Protein AF-A0A9D6THY0-F1 (afdb_monomer)

Structure (mmCIF, N/CA/C/O backbone):
data_AF-A0A9D6THY0-F1
#
_entry.id   AF-A0A9D6THY0-F1
#
loop_
_atom_site.group_PDB
_atom_site.id
_atom_site.type_symbol
_atom_site.label_atom_id
_atom_site.label_alt_id
_atom_site.label_comp_id
_atom_site.label_asym_id
_atom_site.label_entity_id
_atom_site.label_seq_id
_atom_site.pdbx_PDB_ins_code
_atom_site.Cartn_x
_atom_site.Cartn_y
_atom_site.Cartn_z
_atom_site.occupancy
_atom_site.B_iso_or_equiv
_atom_site.auth_seq_id
_atom_site.auth_comp_id
_atom_site.auth_asym_id
_atom_site.auth_atom_id
_atom_site.pdbx_PDB_model_num
ATOM 1 N N . MET A 1 1 ? -13.515 -33.692 26.602 1.00 43.69 1 MET A N 1
ATOM 2 C CA . MET A 1 1 ? -12.493 -33.088 25.721 1.00 43.69 1 MET A CA 1
ATOM 3 C C . MET A 1 1 ? -13.213 -32.201 24.715 1.00 43.69 1 MET A C 1
ATOM 5 O O . MET A 1 1 ? -13.707 -32.704 23.719 1.00 43.69 1 MET A O 1
ATOM 9 N N . MET A 1 2 ? -13.384 -30.919 25.042 1.00 37.12 2 MET A N 1
ATOM 10 C CA . MET A 1 2 ? -13.965 -29.912 24.147 1.00 37.12 2 MET A CA 1
ATOM 11 C C . MET A 1 2 ? -12.803 -29.242 23.420 1.00 37.12 2 MET A C 1
ATOM 13 O O . MET A 1 2 ? -11.941 -28.652 24.067 1.00 37.12 2 MET A O 1
ATOM 17 N N . SER A 1 3 ? -12.740 -29.409 22.102 1.00 44.22 3 SER A N 1
ATOM 18 C CA . SER A 1 3 ? -11.745 -28.763 21.252 1.00 44.22 3 SER A CA 1
ATOM 19 C C . SER A 1 3 ? -11.847 -27.250 21.417 1.00 44.22 3 SER A C 1
ATOM 21 O O . SER A 1 3 ? -12.905 -26.671 21.177 1.00 44.22 3 SER A O 1
ATOM 23 N N . ALA A 1 4 ? -10.754 -26.623 21.849 1.00 49.38 4 ALA A N 1
ATOM 24 C CA . ALA A 1 4 ? -10.604 -25.180 21.829 1.00 49.38 4 ALA A CA 1
ATOM 25 C C . ALA A 1 4 ? -10.670 -24.727 20.368 1.00 49.38 4 ALA A C 1
ATOM 27 O O . ALA A 1 4 ? -9.736 -24.927 19.595 1.00 49.38 4 ALA A O 1
ATOM 28 N N . GLU A 1 5 ? -11.813 -24.176 19.978 1.00 40.94 5 GLU A N 1
ATOM 29 C CA . GLU A 1 5 ? -11.967 -23.469 18.720 1.00 40.94 5 GLU A CA 1
ATOM 30 C C . GLU A 1 5 ? 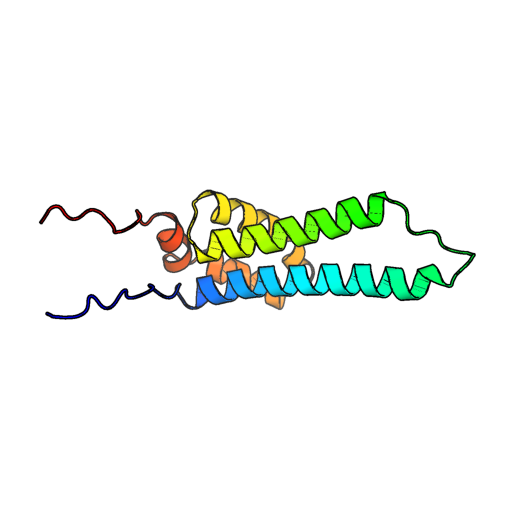-11.092 -22.218 18.814 1.00 40.94 5 GLU A C 1
ATOM 32 O O . GLU A 1 5 ? -11.470 -21.213 19.419 1.00 40.94 5 GLU A O 1
ATOM 37 N N . THR A 1 6 ? -9.874 -22.300 18.277 1.00 48.56 6 THR A N 1
ATOM 38 C CA . THR A 1 6 ? -9.000 -21.153 18.045 1.00 48.56 6 THR A CA 1
ATOM 39 C C . THR A 1 6 ? -9.726 -20.249 17.058 1.00 48.56 6 THR A C 1
ATOM 41 O O . THR A 1 6 ? -9.563 -20.352 15.841 1.00 48.56 6 THR A O 1
ATOM 44 N N . THR A 1 7 ? -10.594 -19.384 17.580 1.00 49.50 7 THR A N 1
ATOM 45 C CA . THR A 1 7 ? -11.281 -18.361 16.804 1.00 49.50 7 THR A CA 1
ATOM 46 C C . THR A 1 7 ? -10.194 -17.402 16.354 1.00 49.50 7 THR A C 1
ATOM 48 O O . THR A 1 7 ? -9.817 -16.466 17.058 1.00 49.50 7 THR A O 1
ATOM 51 N N . THR A 1 8 ? -9.617 -17.670 15.184 1.00 54.22 8 THR A N 1
ATOM 52 C CA . THR A 1 8 ? -8.752 -16.732 14.481 1.00 54.22 8 THR A CA 1
ATOM 53 C C . THR A 1 8 ? -9.619 -15.512 14.225 1.00 54.22 8 THR A C 1
ATOM 55 O O . THR A 1 8 ? -10.454 -15.499 13.321 1.00 54.22 8 THR A O 1
ATOM 58 N N . ARG A 1 9 ? -9.516 -14.522 15.117 1.00 66.25 9 ARG A N 1
ATOM 59 C CA . ARG A 1 9 ? -10.378 -13.346 15.121 1.00 66.25 9 ARG A CA 1
ATOM 60 C C . ARG A 1 9 ? -10.139 -12.602 13.818 1.00 66.25 9 ARG A C 1
ATOM 62 O O . ARG A 1 9 ? -9.148 -11.892 13.667 1.00 66.25 9 ARG A O 1
ATOM 69 N N . ARG A 1 10 ? -11.029 -12.823 12.854 1.00 71.00 10 ARG A N 1
ATOM 70 C CA . ARG A 1 10 ? -10.982 -12.180 11.547 1.00 71.00 10 ARG A CA 1
ATOM 71 C C . ARG A 1 10 ? -10.929 -10.662 11.763 1.00 71.00 10 ARG A C 1
ATOM 73 O O . ARG A 1 10 ? -11.704 -10.159 12.583 1.00 71.00 10 ARG A O 1
ATOM 80 N N . PRO A 1 11 ? -10.026 -9.932 11.084 1.00 81.75 11 PRO A N 1
ATOM 81 C CA . PRO A 1 11 ? -9.974 -8.488 11.230 1.00 81.75 11 PRO A CA 1
ATOM 82 C C . PRO A 1 11 ? -11.305 -7.866 10.782 1.00 81.75 11 PRO A C 1
ATOM 84 O O . PRO A 1 11 ? -11.962 -8.422 9.892 1.00 81.75 11 PRO A O 1
ATOM 87 N N . PRO A 1 12 ? -11.688 -6.714 11.362 1.00 87.81 12 PRO A N 1
ATOM 88 C CA . PRO A 1 12 ? -12.827 -5.932 10.898 1.00 87.81 12 PRO A CA 1
ATOM 89 C C . PRO A 1 12 ? -12.823 -5.729 9.384 1.00 87.81 12 PRO A C 1
ATOM 91 O O . PRO A 1 12 ? -11.755 -5.600 8.784 1.00 87.81 12 PRO A O 1
ATOM 94 N N . GLU A 1 13 ? -13.994 -5.637 8.755 1.00 89.62 13 GLU A N 1
ATOM 95 C CA . GLU A 1 13 ? -14.090 -5.555 7.289 1.00 89.62 13 GLU A CA 1
ATOM 96 C C . GLU A 1 13 ? -13.292 -4.379 6.708 1.00 89.62 13 GLU A C 1
ATOM 98 O O . GLU A 1 13 ? -12.578 -4.543 5.717 1.00 89.62 13 GLU A O 1
ATOM 103 N N . GLY A 1 14 ? -13.327 -3.218 7.371 1.00 89.25 14 GLY A N 1
ATOM 104 C CA . GLY A 1 14 ? -12.536 -2.050 6.977 1.00 89.25 14 GLY A CA 1
ATOM 105 C C . GLY A 1 14 ? -11.022 -2.278 7.079 1.00 89.25 14 GLY A C 1
ATOM 106 O O . GLY A 1 14 ? -10.271 -1.874 6.191 1.00 89.25 14 GLY A O 1
ATOM 107 N N . VAL A 1 15 ? -10.566 -2.976 8.123 1.00 91.06 15 VAL A N 1
ATOM 108 C CA . VAL A 1 15 ? -9.152 -3.348 8.306 1.00 91.06 15 VAL A CA 1
ATOM 109 C C . VAL A 1 15 ? -8.728 -4.352 7.235 1.00 91.06 15 VAL A C 1
ATOM 111 O O . VAL A 1 15 ? -7.688 -4.176 6.599 1.00 91.06 15 VAL A O 1
ATOM 114 N N . ALA A 1 16 ? -9.553 -5.372 6.988 1.00 92.94 16 ALA A N 1
ATOM 115 C CA . ALA A 1 16 ? -9.308 -6.376 5.961 1.00 92.94 16 ALA A CA 1
ATOM 116 C C . ALA A 1 16 ? -9.222 -5.742 4.564 1.00 92.94 16 ALA A C 1
ATOM 118 O O . ALA A 1 16 ? -8.352 -6.110 3.775 1.00 92.94 16 ALA A O 1
ATOM 119 N N . LEU A 1 17 ? -10.088 -4.770 4.261 1.00 93.12 17 LEU A N 1
ATOM 120 C CA . LEU A 1 17 ? -10.056 -4.032 3.000 1.00 93.12 17 LEU A CA 1
ATOM 121 C C . LEU A 1 17 ? -8.755 -3.235 2.838 1.00 93.12 17 LEU A C 1
ATOM 123 O O . LEU A 1 17 ? -8.135 -3.301 1.776 1.00 93.12 17 LEU A O 1
ATOM 127 N N . ILE A 1 18 ? -8.308 -2.524 3.877 1.00 93.19 18 ILE A N 1
ATOM 128 C CA . ILE A 1 18 ? -7.044 -1.771 3.837 1.00 93.19 18 ILE A CA 1
ATOM 129 C C . ILE A 1 18 ? -5.854 -2.720 3.649 1.00 93.19 18 ILE A C 1
ATOM 131 O O . ILE A 1 18 ? -5.032 -2.489 2.762 1.00 93.19 18 ILE 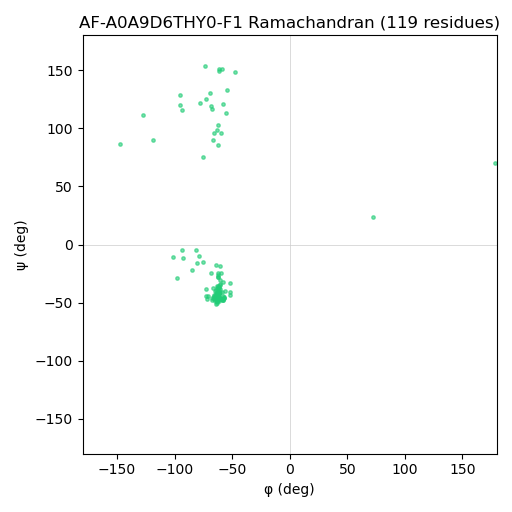A O 1
ATOM 135 N N . ALA A 1 19 ? -5.788 -3.813 4.414 1.00 94.38 19 ALA A N 1
ATOM 136 C CA . ALA A 1 19 ? -4.724 -4.811 4.289 1.00 94.38 19 ALA A CA 1
ATOM 137 C C . ALA A 1 19 ? -4.657 -5.405 2.871 1.00 94.38 19 ALA A C 1
ATOM 139 O O . ALA A 1 19 ? -3.595 -5.422 2.248 1.00 94.38 19 ALA A O 1
ATOM 140 N N . ARG A 1 20 ? -5.811 -5.806 2.319 1.00 94.50 20 ARG A N 1
ATOM 141 C CA . ARG A 1 20 ? -5.922 -6.308 0.940 1.00 94.50 20 ARG A CA 1
ATOM 142 C C . ARG A 1 20 ? -5.502 -5.274 -0.092 1.00 94.50 20 ARG A C 1
ATOM 144 O O . ARG A 1 20 ? -4.867 -5.639 -1.074 1.00 94.50 20 ARG A O 1
ATOM 151 N N . THR A 1 21 ? -5.840 -4.005 0.125 1.00 93.94 21 THR A N 1
ATOM 152 C CA . THR A 1 21 ? -5.455 -2.925 -0.790 1.00 93.94 21 THR A CA 1
ATOM 153 C C . THR A 1 21 ? -3.937 -2.781 -0.834 1.00 93.94 21 THR A C 1
ATOM 155 O O . THR A 1 21 ? -3.370 -2.748 -1.920 1.00 93.94 21 THR A O 1
ATOM 158 N N . HIS A 1 22 ? -3.264 -2.811 0.321 1.00 94.12 22 HIS A N 1
ATOM 159 C CA . HIS A 1 22 ? -1.799 -2.778 0.374 1.00 94.12 22 HIS A CA 1
ATOM 160 C C . HIS A 1 22 ? -1.150 -3.989 -0.305 1.00 94.12 22 HIS A C 1
ATOM 162 O O . HIS A 1 22 ? -0.196 -3.823 -1.064 1.00 94.12 22 HIS A O 1
ATOM 168 N N . TRP A 1 23 ? -1.680 -5.199 -0.104 1.00 96.12 23 TRP A N 1
ATOM 169 C CA . TRP A 1 23 ? -1.188 -6.392 -0.806 1.00 96.12 23 TRP A CA 1
ATOM 170 C C . TRP A 1 23 ? -1.409 -6.324 -2.315 1.00 96.12 23 TRP A C 1
ATOM 172 O O . TRP A 1 23 ? -0.510 -6.665 -3.081 1.00 96.12 23 TRP A O 1
ATOM 182 N N . LEU A 1 24 ? -2.571 -5.838 -2.754 1.00 95.50 24 LEU A N 1
ATOM 183 C CA . LEU A 1 24 ? -2.863 -5.655 -4.172 1.00 95.50 24 LEU A CA 1
ATOM 184 C C . LEU A 1 24 ? -1.906 -4.635 -4.791 1.00 95.50 24 LEU A C 1
ATOM 186 O O . LEU A 1 24 ? -1.341 -4.898 -5.848 1.00 95.50 24 LEU A O 1
ATOM 190 N N . THR A 1 25 ? -1.657 -3.510 -4.120 1.00 94.19 25 THR A N 1
ATOM 191 C CA . THR A 1 25 ? -0.673 -2.521 -4.571 1.00 94.19 25 THR A CA 1
ATOM 192 C C . THR A 1 25 ? 0.735 -3.108 -4.631 1.00 94.19 25 THR A C 1
ATOM 194 O O . THR A 1 25 ? 1.420 -2.905 -5.630 1.00 94.19 25 THR A O 1
ATOM 197 N N . SER A 1 26 ? 1.148 -3.897 -3.634 1.00 95.00 26 SER A N 1
ATOM 198 C CA . SER A 1 26 ? 2.424 -4.622 -3.669 1.00 95.00 26 SER A CA 1
ATOM 199 C C . SER A 1 26 ? 2.529 -5.540 -4.894 1.00 95.00 26 SER A C 1
ATOM 201 O O . SER A 1 26 ? 3.531 -5.497 -5.612 1.00 95.00 26 SER A O 1
ATOM 203 N N . GLY A 1 27 ? 1.471 -6.305 -5.185 1.00 95.88 27 GLY A N 1
ATOM 204 C CA . GLY A 1 27 ? 1.395 -7.178 -6.356 1.00 95.88 27 GLY A CA 1
ATOM 205 C C . GLY A 1 27 ? 1.453 -6.409 -7.677 1.00 95.88 27 GLY A C 1
ATOM 206 O O . GLY A 1 27 ? 2.189 -6.801 -8.578 1.00 95.88 27 GLY A O 1
ATOM 207 N N . VAL A 1 28 ? 0.750 -5.277 -7.777 1.00 95.50 28 VAL A N 1
ATOM 208 C CA . VAL A 1 28 ? 0.797 -4.398 -8.957 1.00 95.50 28 VAL A CA 1
ATOM 209 C C . VAL A 1 28 ? 2.201 -3.833 -9.166 1.00 95.50 28 VAL A C 1
ATOM 211 O O . VAL A 1 28 ? 2.678 -3.820 -10.297 1.00 95.50 28 VAL A O 1
ATOM 214 N N . ILE A 1 29 ? 2.895 -3.414 -8.102 1.00 93.69 29 ILE A N 1
ATOM 215 C CA . ILE A 1 29 ? 4.275 -2.920 -8.205 1.00 93.69 29 ILE A CA 1
ATOM 216 C C . ILE A 1 29 ? 5.197 -4.021 -8.749 1.00 93.69 29 ILE A C 1
ATOM 218 O O . ILE A 1 29 ? 5.925 -3.773 -9.710 1.00 93.69 29 ILE A O 1
ATOM 222 N N . LEU A 1 30 ? 5.139 -5.237 -8.192 1.00 96.19 30 LEU A N 1
ATOM 223 C CA . LEU A 1 30 ? 5.951 -6.365 -8.674 1.00 96.19 30 LEU A CA 1
ATOM 224 C C . LEU A 1 30 ? 5.624 -6.731 -10.115 1.00 96.19 30 LEU A C 1
ATOM 226 O O . LEU A 1 30 ? 6.535 -6.961 -10.906 1.00 96.19 30 LEU A O 1
ATOM 230 N N . PHE A 1 31 ? 4.339 -6.753 -10.464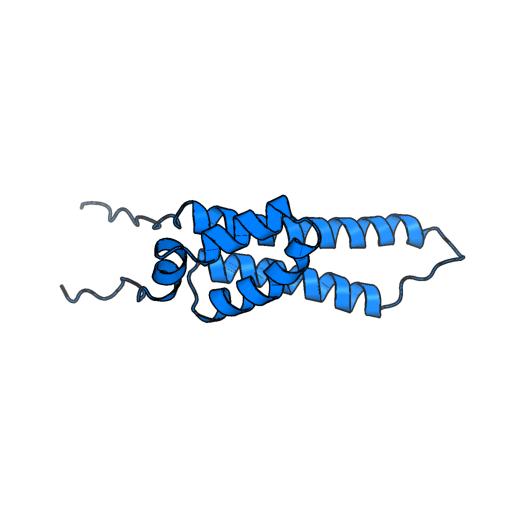 1.00 96.25 31 PHE A N 1
ATOM 231 C CA . PHE A 1 31 ? 3.901 -7.027 -11.823 1.00 96.25 31 PHE A CA 1
ATOM 232 C C . PHE A 1 31 ? 4.446 -5.982 -12.799 1.00 96.25 31 PHE A C 1
ATOM 234 O O . PHE A 1 31 ? 5.012 -6.352 -13.822 1.00 96.25 31 PHE A O 1
ATOM 241 N N . CYS A 1 32 ? 4.358 -4.692 -12.469 1.00 94.38 32 CYS A N 1
ATOM 242 C CA . CYS A 1 32 ? 4.904 -3.619 -13.299 1.00 94.38 32 CYS A CA 1
ATOM 243 C C . CYS A 1 32 ? 6.428 -3.723 -13.451 1.00 94.38 32 CYS A C 1
ATOM 245 O O . CYS A 1 32 ? 6.929 -3.612 -14.567 1.00 94.38 32 CYS A O 1
ATOM 247 N N . VAL A 1 33 ? 7.168 -3.967 -12.362 1.00 93.19 33 VAL A N 1
ATOM 248 C CA . VAL A 1 33 ? 8.632 -4.142 -12.409 1.00 93.19 33 VAL A CA 1
ATOM 249 C C . VAL A 1 33 ? 9.009 -5.377 -13.232 1.00 93.19 33 VAL A C 1
ATOM 251 O O . VAL A 1 33 ? 9.904 -5.301 -14.072 1.00 93.19 33 VAL A O 1
ATOM 254 N N . GLY A 1 34 ? 8.312 -6.498 -13.038 1.00 92.44 34 GLY A N 1
ATOM 255 C CA . GLY A 1 34 ? 8.536 -7.737 -13.781 1.00 92.44 34 GLY A CA 1
ATOM 256 C C . GLY A 1 34 ? 8.203 -7.596 -15.265 1.00 92.44 34 GLY A C 1
ATOM 257 O O . GLY A 1 34 ? 8.985 -8.015 -16.116 1.00 92.44 34 GLY A O 1
ATOM 258 N N . LEU A 1 35 ? 7.089 -6.943 -15.594 1.00 93.19 35 LEU A N 1
ATOM 259 C CA . LEU A 1 35 ? 6.705 -6.660 -16.974 1.00 93.19 35 LEU A CA 1
ATOM 260 C C . LEU A 1 35 ? 7.730 -5.745 -17.649 1.00 93.19 35 LEU A C 1
ATOM 262 O O . LEU A 1 35 ? 8.167 -6.030 -18.762 1.00 93.19 35 LEU A O 1
ATOM 266 N N . LEU A 1 36 ? 8.170 -4.691 -16.958 1.00 90.75 36 LEU A N 1
ATOM 267 C CA . LEU A 1 36 ? 9.203 -3.789 -17.457 1.00 90.75 36 LEU A CA 1
ATOM 268 C C . LEU A 1 36 ? 10.527 -4.532 -17.681 1.00 90.75 36 LEU A C 1
ATOM 270 O O . LEU A 1 36 ? 11.158 -4.341 -18.717 1.00 90.75 36 LEU A O 1
ATOM 274 N N . HIS A 1 37 ? 10.911 -5.428 -16.767 1.00 90.56 37 HIS A N 1
ATOM 275 C CA . HIS A 1 37 ? 12.064 -6.310 -16.945 1.00 90.56 37 HIS A CA 1
ATOM 276 C C . HIS A 1 37 ? 11.931 -7.173 -18.203 1.00 90.56 37 HIS A C 1
ATOM 278 O O . HIS A 1 37 ? 12.858 -7.230 -19.006 1.00 90.56 37 HIS A O 1
ATOM 284 N N . VAL A 1 38 ? 10.778 -7.808 -18.422 1.00 91.06 38 VAL A N 1
ATOM 285 C CA . VAL A 1 38 ? 10.548 -8.677 -19.588 1.00 91.06 38 VAL A CA 1
ATOM 286 C C . VAL A 1 38 ? 10.539 -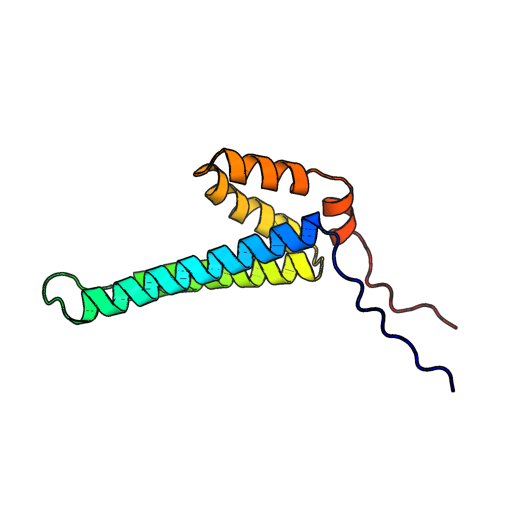7.902 -20.909 1.00 91.06 38 VAL A C 1
ATOM 288 O O . VAL A 1 38 ? 11.048 -8.421 -21.900 1.00 91.06 38 VAL A O 1
ATOM 291 N N . ILE A 1 39 ? 9.993 -6.684 -20.933 1.00 89.44 39 ILE A N 1
ATOM 292 C CA . ILE A 1 39 ? 9.959 -5.837 -22.135 1.00 89.44 39 ILE A CA 1
ATOM 293 C C . ILE A 1 39 ? 11.354 -5.279 -22.443 1.00 89.44 39 ILE A C 1
ATOM 295 O O . ILE A 1 39 ? 11.791 -5.286 -23.593 1.00 89.44 39 ILE A O 1
ATOM 299 N N . LEU A 1 40 ? 12.064 -4.791 -21.423 1.00 89.06 40 LEU A N 1
ATOM 300 C CA . LEU A 1 40 ? 13.339 -4.103 -21.618 1.00 89.06 40 LEU A CA 1
ATOM 301 C C . LEU A 1 40 ? 14.535 -5.050 -21.709 1.00 89.06 40 LEU A C 1
ATOM 303 O O . LEU A 1 40 ? 15.524 -4.677 -22.329 1.00 89.06 40 LEU A O 1
ATOM 307 N N . ARG A 1 41 ? 14.458 -6.289 -21.199 1.00 84.81 41 ARG A N 1
ATOM 308 C CA . ARG A 1 41 ? 15.567 -7.259 -21.324 1.00 84.81 41 ARG A CA 1
ATOM 309 C C . ARG A 1 41 ? 15.933 -7.587 -22.776 1.00 84.81 41 ARG A C 1
ATOM 311 O O . ARG A 1 41 ? 17.050 -8.020 -23.022 1.00 84.81 41 ARG A O 1
ATOM 318 N N . SER A 1 42 ? 15.000 -7.426 -23.720 1.00 78.94 42 SER A N 1
ATOM 319 C CA . SER A 1 42 ? 15.239 -7.631 -25.157 1.00 78.94 42 SER A CA 1
ATOM 320 C C . SER A 1 42 ? 15.618 -6.350 -25.903 1.00 78.94 42 SER A C 1
ATOM 322 O O . SER A 1 42 ? 15.901 -6.407 -27.096 1.00 78.94 42 SER A O 1
ATOM 324 N N . SER A 1 43 ? 15.602 -5.194 -25.235 1.00 76.31 43 SER A N 1
ATOM 325 C CA . SER A 1 43 ? 15.937 -3.902 -25.831 1.00 76.31 43 SER A CA 1
ATOM 326 C C . SER A 1 43 ? 17.401 -3.556 -25.567 1.00 76.31 43 SER A C 1
ATOM 328 O O . SER A 1 43 ? 17.847 -3.557 -24.425 1.00 76.31 43 SER A O 1
ATOM 330 N N . SER A 1 44 ? 18.147 -3.203 -26.614 1.00 74.06 44 SER A N 1
ATOM 331 C CA . SER A 1 44 ? 19.516 -2.676 -26.502 1.00 74.06 44 SER A CA 1
ATOM 332 C C . SER A 1 44 ? 19.568 -1.177 -26.177 1.00 74.06 44 SER A C 1
ATOM 334 O O . SER A 1 44 ? 20.650 -0.632 -25.979 1.00 74.06 44 SER A O 1
ATOM 336 N N . VAL A 1 45 ? 18.411 -0.503 -26.132 1.00 75.44 45 VAL A N 1
ATOM 337 C CA . VAL A 1 45 ? 18.312 0.962 -26.008 1.00 75.44 45 VAL A CA 1
ATOM 338 C C . VAL A 1 45 ? 18.071 1.408 -24.562 1.00 75.44 45 VAL A C 1
ATOM 340 O O . VAL A 1 45 ? 18.490 2.494 -24.175 1.00 75.44 45 VAL A O 1
ATOM 343 N N . PHE A 1 46 ? 17.413 0.580 -23.746 1.00 76.00 46 PHE A N 1
ATOM 344 C CA . PHE A 1 46 ? 17.009 0.945 -22.387 1.00 76.00 46 PHE A CA 1
ATOM 345 C C . PHE A 1 46 ? 17.480 -0.088 -21.368 1.00 76.00 46 PHE A C 1
ATOM 347 O O . PHE A 1 46 ? 16.950 -1.194 -21.293 1.00 76.00 46 PHE A O 1
ATOM 354 N N . THR A 1 47 ? 18.432 0.311 -20.527 1.00 77.19 47 THR A N 1
ATOM 355 C CA . THR A 1 47 ? 18.954 -0.533 -19.450 1.00 77.19 47 THR A CA 1
ATOM 356 C C . THR A 1 47 ? 18.232 -0.225 -18.144 1.00 77.19 47 THR A C 1
ATOM 358 O O . THR A 1 47 ? 18.299 0.891 -17.627 1.00 77.19 47 THR A O 1
ATOM 361 N N . LEU A 1 48 ? 17.566 -1.229 -17.571 1.00 79.56 48 LEU A N 1
ATOM 362 C CA . LEU A 1 48 ? 17.068 -1.138 -16.201 1.00 79.56 48 LEU A CA 1
ATOM 363 C C . LEU A 1 48 ? 18.249 -1.105 -15.238 1.00 79.56 48 LEU A C 1
ATOM 365 O O . LEU A 1 48 ? 19.012 -2.065 -15.140 1.00 79.56 48 LEU A O 1
ATOM 369 N N . THR A 1 49 ? 18.391 0.004 -14.522 1.00 85.69 49 THR A N 1
ATOM 370 C CA . THR A 1 49 ? 19.437 0.144 -13.508 1.00 85.69 49 THR A CA 1
ATOM 371 C C . THR A 1 49 ? 19.103 -0.689 -12.272 1.00 85.69 49 THR A C 1
ATOM 373 O O . THR A 1 49 ? 17.932 -0.912 -11.954 1.00 85.69 49 THR A O 1
ATOM 376 N N . SER A 1 50 ? 20.129 -1.106 -11.522 1.00 88.25 50 SER A N 1
ATOM 377 C CA . SER A 1 50 ? 19.958 -1.804 -10.235 1.00 88.25 50 SER A CA 1
ATOM 378 C C . SER A 1 50 ? 19.025 -1.046 -9.282 1.00 88.25 50 SER A C 1
ATOM 380 O O . SER A 1 50 ? 18.237 -1.652 -8.558 1.00 88.25 50 SER A O 1
ATOM 382 N N . ASN A 1 51 ? 19.040 0.286 -9.356 1.00 89.31 51 ASN A N 1
ATOM 383 C CA . ASN A 1 51 ? 18.189 1.163 -8.560 1.00 89.31 51 ASN A CA 1
ATOM 384 C C . ASN A 1 51 ? 16.692 0.931 -8.808 1.00 89.31 51 ASN A C 1
ATOM 386 O O . ASN A 1 51 ? 15.909 1.010 -7.865 1.00 89.31 51 ASN A O 1
ATOM 390 N N . THR A 1 52 ? 16.272 0.594 -10.032 1.00 88.44 52 THR A N 1
ATOM 391 C CA . THR A 1 52 ? 14.856 0.320 -10.327 1.00 88.44 52 THR A CA 1
ATOM 392 C C . THR A 1 52 ? 14.343 -0.887 -9.542 1.00 88.44 52 THR A C 1
ATOM 394 O O . THR A 1 52 ? 13.236 -0.842 -9.005 1.00 88.44 52 THR A O 1
ATOM 397 N N . TYR A 1 53 ? 15.155 -1.937 -9.410 1.00 90.69 53 TYR A N 1
ATOM 398 C CA . TYR A 1 53 ? 14.792 -3.118 -8.624 1.00 90.69 53 TYR A CA 1
ATOM 399 C C . TYR A 1 53 ? 14.832 -2.838 -7.124 1.00 90.69 53 TYR A C 1
ATOM 401 O O . TYR A 1 53 ? 13.953 -3.302 -6.404 1.00 90.69 53 TYR A O 1
ATOM 409 N N . ILE A 1 54 ? 15.802 -2.046 -6.658 1.00 94.00 54 ILE A N 1
ATOM 410 C CA . ILE A 1 54 ? 15.907 -1.666 -5.243 1.00 94.00 54 ILE A CA 1
ATOM 411 C C . ILE A 1 54 ? 14.693 -0.832 -4.825 1.00 94.00 54 ILE A C 1
ATOM 413 O O . ILE A 1 54 ? 14.026 -1.171 -3.850 1.00 94.00 54 ILE A O 1
ATOM 417 N N . TYR A 1 55 ? 14.361 0.224 -5.571 1.00 92.62 55 TYR A N 1
ATOM 418 C CA . TYR A 1 55 ? 13.225 1.082 -5.233 1.00 92.62 55 TYR A CA 1
ATOM 419 C C . TYR A 1 55 ? 11.885 0.386 -5.475 1.00 92.62 55 TYR A C 1
ATOM 421 O O . TYR A 1 55 ? 11.011 0.444 -4.615 1.00 92.62 55 TYR A O 1
ATOM 429 N N . GLY A 1 56 ? 11.719 -0.310 -6.604 1.00 92.62 56 GLY A N 1
ATOM 430 C CA . GLY A 1 56 ? 10.484 -1.032 -6.914 1.00 92.62 56 GLY A CA 1
ATOM 431 C C . GLY A 1 56 ? 10.235 -2.200 -5.959 1.00 92.62 56 GLY A C 1
ATOM 432 O O . GLY A 1 56 ? 9.146 -2.328 -5.400 1.00 92.62 56 GLY A O 1
ATOM 433 N N . GLY A 1 57 ? 11.259 -3.018 -5.715 1.00 92.88 57 GLY A N 1
ATOM 434 C CA . GLY A 1 57 ? 11.207 -4.130 -4.769 1.00 92.88 57 GLY A CA 1
ATOM 435 C C . GLY A 1 57 ? 11.038 -3.655 -3.327 1.00 92.88 57 GLY A C 1
ATOM 436 O O . GLY A 1 57 ? 10.172 -4.162 -2.620 1.00 92.88 57 GLY A O 1
ATOM 437 N N . GLY A 1 58 ? 11.789 -2.633 -2.908 1.00 95.19 58 GLY A N 1
ATOM 438 C CA . GLY A 1 58 ? 11.665 -2.036 -1.577 1.00 95.19 58 GLY A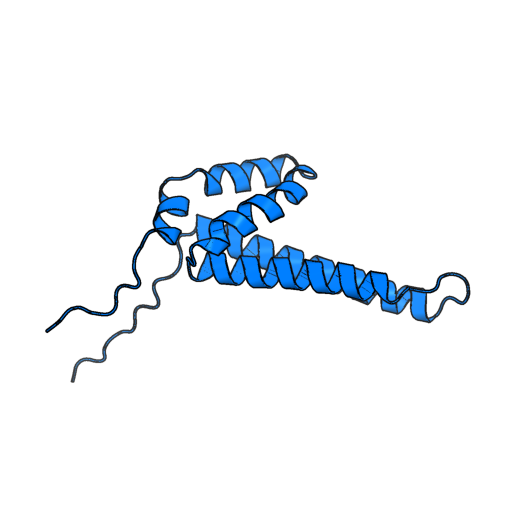 CA 1
ATOM 439 C C . GLY A 1 58 ? 10.280 -1.439 -1.327 1.00 95.19 58 GLY A C 1
ATOM 440 O O . GLY A 1 58 ? 9.692 -1.671 -0.271 1.00 95.19 58 GLY A O 1
ATOM 441 N N . LEU A 1 59 ? 9.711 -0.741 -2.313 1.00 94.38 59 LEU A N 1
ATOM 442 C CA . LEU A 1 59 ? 8.354 -0.207 -2.216 1.00 94.38 59 LEU A CA 1
ATOM 443 C C . LEU A 1 59 ? 7.318 -1.336 -2.150 1.00 94.38 59 LEU A C 1
ATOM 445 O O . LEU A 1 59 ? 6.448 -1.313 -1.283 1.00 94.38 59 LEU A O 1
ATOM 449 N N . SER A 1 60 ? 7.427 -2.353 -3.008 1.00 95.06 60 SER A N 1
ATOM 450 C CA . SER A 1 60 ? 6.554 -3.531 -2.949 1.00 95.06 60 SER A CA 1
ATOM 451 C C . SER A 1 60 ? 6.613 -4.219 -1.579 1.00 95.06 60 SER A C 1
ATOM 453 O O . SER A 1 60 ? 5.562 -4.512 -0.997 1.00 95.06 60 SER A O 1
ATOM 455 N N . PHE A 1 61 ? 7.817 -4.429 -1.041 1.00 96.06 61 PHE A N 1
ATOM 456 C CA . PHE A 1 61 ? 8.017 -5.023 0.276 1.00 96.06 61 PHE A CA 1
ATOM 457 C C . PHE A 1 61 ? 7.384 -4.172 1.379 1.00 96.06 61 PHE A C 1
ATOM 459 O O . PHE A 1 61 ? 6.664 -4.708 2.220 1.00 96.06 61 PHE A O 1
ATOM 466 N N . LEU A 1 62 ? 7.573 -2.849 1.344 1.00 95.62 62 LEU A N 1
ATOM 467 C CA . LEU A 1 62 ? 6.959 -1.925 2.297 1.00 95.62 62 LEU A CA 1
ATOM 468 C C . LEU A 1 62 ? 5.429 -2.046 2.297 1.00 95.62 62 LEU A C 1
ATOM 470 O O . LEU A 1 62 ? 4.825 -2.135 3.367 1.00 95.62 62 LEU A O 1
ATOM 474 N N . TYR A 1 63 ? 4.798 -2.105 1.121 1.00 95.19 63 TYR A N 1
ATOM 475 C CA . TYR A 1 63 ? 3.350 -2.306 1.005 1.00 95.19 63 TYR A CA 1
ATOM 476 C C . TYR A 1 63 ? 2.911 -3.674 1.544 1.00 95.19 63 TYR A C 1
ATOM 478 O O . TYR A 1 63 ? 1.935 -3.757 2.292 1.00 95.19 63 TYR A O 1
ATOM 486 N N . ALA A 1 64 ? 3.646 -4.744 1.233 1.00 95.38 64 ALA A N 1
ATOM 487 C CA . ALA A 1 64 ? 3.336 -6.083 1.730 1.00 95.38 64 ALA A CA 1
ATOM 488 C C . ALA A 1 64 ? 3.433 -6.168 3.263 1.00 95.38 64 ALA A C 1
ATOM 490 O O . AL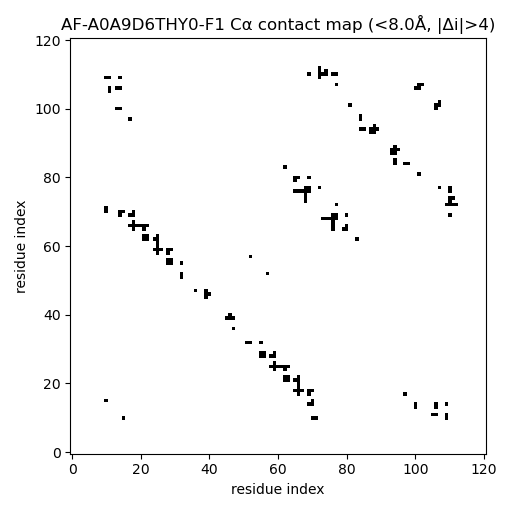A A 1 64 ? 2.493 -6.628 3.922 1.00 95.38 64 ALA A O 1
ATOM 491 N N . ALA A 1 65 ? 4.534 -5.663 3.825 1.00 96.00 65 ALA A N 1
ATOM 492 C CA . ALA A 1 65 ? 4.774 -5.598 5.261 1.00 96.00 65 ALA A CA 1
ATOM 493 C C . ALA A 1 65 ? 3.725 -4.728 5.966 1.00 96.00 65 ALA A C 1
ATOM 495 O O . ALA A 1 65 ? 3.187 -5.128 6.996 1.00 96.00 65 ALA A O 1
ATOM 496 N N . THR A 1 66 ? 3.360 -3.585 5.379 1.00 95.25 66 THR A N 1
ATOM 497 C CA . THR A 1 66 ? 2.293 -2.718 5.902 1.00 95.25 66 THR A CA 1
ATOM 498 C C . THR A 1 66 ? 0.953 -3.446 5.925 1.00 95.25 66 THR A C 1
ATOM 500 O O . THR A 1 66 ? 0.271 -3.427 6.947 1.00 95.25 66 THR A O 1
ATOM 503 N N . GLY A 1 67 ? 0.580 -4.136 4.841 1.00 93.19 67 GLY A N 1
ATOM 504 C CA . GLY A 1 67 ? -0.645 -4.937 4.792 1.00 93.19 67 GLY A CA 1
ATOM 505 C C . GLY A 1 67 ? -0.673 -6.025 5.868 1.00 93.19 67 GLY A C 1
ATOM 506 O O . GLY A 1 67 ? -1.695 -6.203 6.531 1.00 93.19 67 GLY A O 1
ATOM 507 N N . PHE A 1 68 ? 0.464 -6.685 6.109 1.00 94.50 68 PHE A N 1
ATOM 508 C CA . PHE A 1 68 ? 0.600 -7.668 7.182 1.00 94.50 68 PHE A CA 1
ATOM 509 C C . PHE A 1 68 ? 0.453 -7.034 8.572 1.00 94.50 68 PHE A C 1
ATOM 511 O O . PHE A 1 68 ? -0.360 -7.504 9.360 1.00 94.50 68 PHE A O 1
ATOM 518 N N . MET A 1 69 ? 1.149 -5.927 8.852 1.00 93.25 69 MET A N 1
ATOM 519 C CA . MET A 1 69 ? 1.040 -5.213 10.132 1.00 93.25 69 MET A CA 1
ATOM 520 C C . MET A 1 69 ? -0.378 -4.691 10.400 1.00 93.25 69 MET A C 1
ATOM 522 O O . MET A 1 69 ? -0.840 -4.701 11.540 1.00 93.25 69 MET A O 1
ATOM 526 N N . VAL A 1 70 ? -1.079 -4.224 9.360 1.00 93.00 70 VAL A N 1
ATOM 527 C CA . VAL A 1 70 ? -2.489 -3.814 9.455 1.00 93.00 70 VAL A CA 1
ATOM 528 C C . VAL A 1 70 ? -3.373 -5.018 9.765 1.00 93.00 70 VAL A C 1
ATOM 530 O O . VAL A 1 70 ? -4.222 -4.934 10.650 1.00 93.00 70 VAL A O 1
ATOM 533 N N . TRP A 1 71 ? -3.153 -6.146 9.089 1.00 92.94 71 TRP A N 1
ATOM 534 C CA . TRP A 1 71 ? -3.888 -7.383 9.344 1.00 92.94 71 TRP A CA 1
ATOM 535 C C . TRP A 1 71 ? -3.727 -7.852 10.796 1.00 92.94 71 TRP A C 1
ATOM 537 O O . TRP A 1 71 ? -4.723 -8.134 11.462 1.00 92.94 71 TRP A O 1
ATOM 547 N N . THR A 1 72 ? -2.496 -7.863 11.312 1.00 90.31 72 THR A N 1
ATOM 548 C CA . THR A 1 72 ? -2.174 -8.286 12.685 1.00 90.31 72 THR A CA 1
ATOM 549 C C . THR A 1 72 ? -2.480 -7.233 13.750 1.00 90.31 72 THR A C 1
ATOM 551 O O . THR A 1 72 ? -2.421 -7.549 14.933 1.00 90.31 72 THR A O 1
ATOM 554 N N . GLY A 1 73 ? -2.801 -5.993 13.364 1.00 89.25 73 GLY A N 1
ATOM 555 C CA . GLY A 1 73 ? -3.080 -4.903 14.306 1.00 89.25 73 GLY A CA 1
ATOM 556 C C . GLY A 1 73 ? -1.838 -4.382 15.032 1.00 89.25 73 GLY A C 1
ATOM 557 O O . GLY A 1 73 ? -1.940 -3.808 16.110 1.00 89.25 73 GLY A O 1
ATOM 558 N N . THR A 1 74 ? -0.644 -4.564 14.467 1.00 89.25 74 THR A N 1
ATOM 559 C CA . THR A 1 74 ? 0.608 -4.119 15.095 1.00 89.25 74 THR A CA 1
ATOM 560 C C . THR A 1 74 ? 0.673 -2.581 15.100 1.00 89.25 74 THR A C 1
ATOM 562 O O . THR A 1 74 ? 0.491 -1.985 14.034 1.00 89.25 74 THR A O 1
ATOM 565 N N . PRO A 1 75 ? 0.979 -1.904 16.229 1.00 87.00 75 PRO A N 1
ATOM 566 C CA . PRO A 1 75 ? 0.899 -0.440 16.331 1.00 87.00 75 PRO A CA 1
ATOM 567 C C . PRO A 1 75 ? 1.629 0.363 15.232 1.00 87.00 75 PRO A C 1
ATOM 569 O O . PRO A 1 75 ? 1.037 1.312 14.708 1.00 87.00 75 PRO A O 1
ATOM 572 N N . PRO A 1 76 ? 2.848 -0.016 14.782 1.00 89.69 76 PRO A N 1
ATOM 573 C CA . PRO A 1 76 ? 3.519 0.662 13.670 1.00 89.69 76 PRO A CA 1
ATOM 574 C C . PRO A 1 76 ? 2.748 0.573 12.345 1.00 89.69 76 PRO A C 1
ATOM 576 O O . PRO A 1 76 ? 2.836 1.480 11.517 1.00 89.69 76 PRO A O 1
ATOM 579 N N . GLY A 1 77 ? 1.945 -0.480 12.151 1.00 87.38 77 GLY A N 1
ATOM 580 C CA . GLY A 1 77 ? 1.136 -0.694 10.951 1.00 87.38 77 GLY A CA 1
ATOM 581 C C . GLY A 1 77 ? 0.165 0.449 10.677 1.00 87.38 77 GLY A C 1
ATOM 582 O O . GLY A 1 77 ? -0.065 0.801 9.520 1.00 87.38 77 GLY A O 1
ATOM 583 N N . ARG A 1 78 ? -0.338 1.109 11.728 1.00 91.00 78 ARG A N 1
ATOM 584 C CA . ARG A 1 78 ? -1.180 2.301 11.584 1.00 91.00 78 ARG A CA 1
ATOM 585 C C . ARG A 1 78 ? -0.415 3.446 10.922 1.00 91.00 78 ARG A C 1
ATOM 587 O O . ARG A 1 78 ? -0.927 4.032 9.971 1.00 91.00 78 ARG A O 1
ATOM 594 N N . PHE A 1 79 ? 0.795 3.744 11.398 1.00 91.50 79 PHE A N 1
ATOM 595 C CA . PHE A 1 79 ? 1.639 4.812 10.855 1.00 91.50 79 PHE A CA 1
ATOM 596 C C . PHE A 1 79 ? 2.031 4.532 9.402 1.00 91.50 79 PHE A C 1
ATOM 598 O O . PHE A 1 79 ? 1.791 5.367 8.526 1.00 91.50 79 PHE A O 1
ATOM 605 N N . PHE A 1 80 ? 2.547 3.332 9.123 1.00 91.62 80 PHE A N 1
ATOM 606 C CA . PHE A 1 80 ? 2.938 2.955 7.764 1.00 91.62 80 PHE A CA 1
ATOM 607 C C . PHE A 1 80 ? 1.754 2.953 6.799 1.00 91.62 80 PHE A C 1
ATOM 609 O O . PHE A 1 80 ? 1.887 3.421 5.668 1.00 91.62 80 PHE A O 1
ATOM 616 N N . SER A 1 81 ? 0.573 2.523 7.251 1.00 91.38 81 SER A N 1
ATOM 617 C CA . SER A 1 81 ? -0.635 2.596 6.432 1.00 91.38 81 SER A CA 1
ATOM 618 C C . SER A 1 81 ? -1.007 4.038 6.084 1.00 91.38 81 SER A C 1
ATOM 620 O O . SER A 1 81 ? -1.461 4.276 4.966 1.00 91.38 81 SER A O 1
ATOM 622 N N . TYR A 1 82 ? -0.803 5.008 6.985 1.00 90.94 82 TYR A N 1
ATOM 623 C CA . TYR A 1 82 ? -1.057 6.422 6.674 1.00 90.94 82 TYR A CA 1
ATOM 624 C C . TYR A 1 82 ? -0.070 6.935 5.632 1.00 90.94 82 TYR A C 1
ATOM 626 O O . TYR A 1 82 ? -0.506 7.507 4.633 1.00 90.94 82 TYR A O 1
ATOM 634 N N . ALA A 1 83 ? 1.224 6.668 5.816 1.00 90.75 83 ALA A N 1
ATOM 635 C CA . ALA A 1 83 ? 2.258 7.072 4.868 1.00 90.75 83 ALA A CA 1
ATOM 636 C C . ALA A 1 83 ? 2.013 6.477 3.468 1.00 90.75 83 ALA A C 1
ATOM 638 O O . ALA A 1 83 ? 1.981 7.213 2.484 1.00 90.75 83 ALA A O 1
ATOM 639 N N . CYS A 1 84 ? 1.738 5.171 3.380 1.00 89.31 84 CYS A N 1
ATOM 640 C CA . CYS A 1 84 ? 1.437 4.502 2.112 1.00 89.31 84 CYS A CA 1
ATOM 641 C C . CYS A 1 84 ? 0.150 5.043 1.468 1.00 89.31 84 CYS A C 1
ATOM 643 O O . CYS A 1 84 ? 0.094 5.240 0.255 1.00 89.31 84 CYS A O 1
ATOM 645 N N . SER A 1 85 ? -0.871 5.369 2.270 1.00 87.62 85 SER A N 1
ATOM 646 C CA . SER A 1 85 ? -2.142 5.889 1.748 1.00 87.62 85 SER A CA 1
ATOM 647 C C . SER A 1 85 ? -2.031 7.240 1.036 1.00 87.62 85 SER A C 1
ATOM 649 O O . SER A 1 85 ? -2.916 7.575 0.249 1.00 87.62 85 SER A O 1
ATOM 651 N N . LEU A 1 86 ? -0.944 7.995 1.248 1.00 87.12 86 LEU A N 1
ATOM 652 C CA . LEU A 1 86 ? -0.696 9.240 0.519 1.00 87.12 86 LEU A CA 1
ATOM 653 C C . LEU A 1 86 ? -0.580 9.002 -0.988 1.00 87.12 86 LEU A C 1
ATOM 655 O O . LEU A 1 86 ? -1.060 9.818 -1.76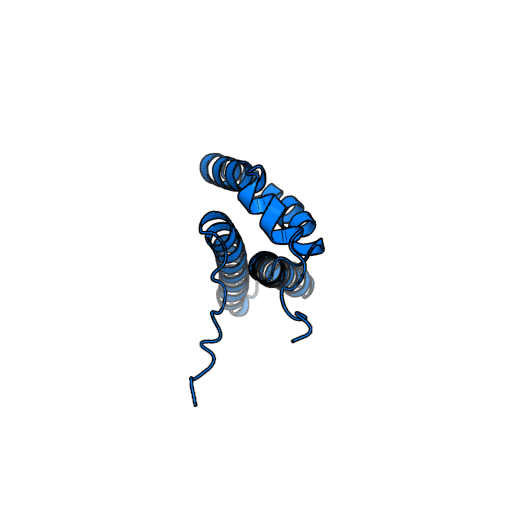9 1.00 87.12 86 LEU A O 1
ATOM 659 N N . LEU A 1 87 ? -0.030 7.860 -1.414 1.00 82.50 87 LEU A N 1
ATOM 660 C CA . LEU A 1 87 ? 0.052 7.531 -2.839 1.00 82.50 87 LEU A CA 1
ATOM 661 C C . LEU A 1 87 ? -1.330 7.261 -3.449 1.00 82.50 87 LEU A C 1
ATOM 663 O O . LEU A 1 87 ? -1.531 7.471 -4.644 1.00 82.50 87 LEU A O 1
ATOM 667 N N . TYR A 1 88 ? -2.315 6.861 -2.640 1.00 82.62 88 TYR A N 1
ATOM 668 C CA . TYR A 1 88 ? -3.683 6.648 -3.109 1.00 82.62 88 TYR A CA 1
ATOM 669 C C . TYR A 1 88 ? -4.445 7.955 -3.360 1.00 82.62 88 TYR A C 1
ATOM 671 O O . TYR A 1 88 ? -5.456 7.923 -4.061 1.00 82.62 88 TYR A O 1
ATOM 679 N N . LEU A 1 89 ? -3.963 9.110 -2.876 1.00 79.44 89 LEU A N 1
ATOM 680 C CA . LEU A 1 89 ? -4.547 10.422 -3.207 1.00 79.44 89 LEU A CA 1
ATOM 681 C C . LEU A 1 89 ? -4.461 10.737 -4.705 1.00 79.44 89 LEU A C 1
ATOM 683 O O . LEU A 1 89 ? -5.319 11.450 -5.220 1.00 79.44 89 LEU A O 1
ATOM 687 N N . ALA A 1 90 ? -3.502 10.140 -5.421 1.00 82.69 90 ALA A N 1
ATOM 688 C CA . ALA A 1 90 ? -3.436 10.217 -6.879 1.00 82.69 90 ALA A CA 1
ATOM 689 C C . ALA A 1 90 ? -4.689 9.629 -7.568 1.00 82.69 90 ALA A C 1
ATOM 691 O O . ALA A 1 90 ? -4.958 9.939 -8.726 1.00 82.69 90 ALA A O 1
ATOM 692 N N . ARG A 1 91 ? -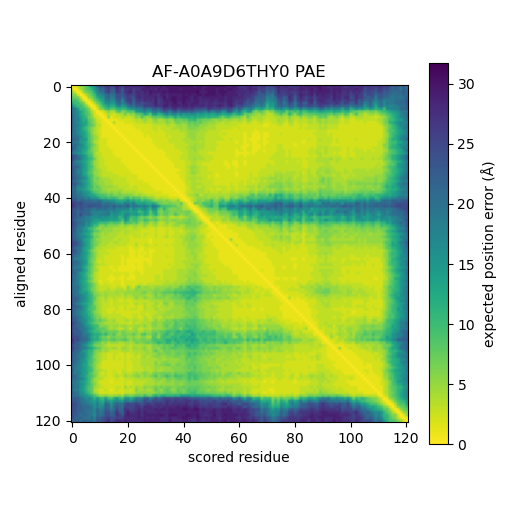5.485 8.806 -6.863 1.00 82.81 91 ARG A N 1
ATOM 693 C CA . ARG A 1 91 ? -6.829 8.371 -7.274 1.00 82.81 91 ARG A CA 1
ATOM 694 C C . ARG A 1 91 ? -7.870 8.834 -6.244 1.00 82.81 91 ARG A C 1
ATOM 696 O O . ARG A 1 91 ? -8.197 8.073 -5.329 1.00 82.81 91 ARG A O 1
ATOM 703 N N . PRO A 1 92 ? -8.448 10.040 -6.407 1.00 82.19 92 PRO A N 1
ATOM 704 C CA . PRO A 1 92 ? -9.250 10.694 -5.372 1.00 82.19 92 PRO A CA 1
ATOM 705 C C . PRO A 1 92 ? -10.386 9.844 -4.771 1.00 82.19 92 PRO A C 1
ATOM 707 O O . PRO A 1 92 ? -10.500 9.822 -3.545 1.00 82.19 92 PRO A O 1
ATOM 710 N N . PRO A 1 93 ? -11.187 9.084 -5.552 1.00 86.44 93 PRO A N 1
ATOM 711 C CA . PRO A 1 93 ? -12.266 8.275 -4.979 1.00 86.44 93 PRO A CA 1
ATOM 712 C C . PRO A 1 93 ? -11.757 7.184 -4.026 1.00 86.44 93 PRO A C 1
ATOM 714 O O . PRO A 1 93 ? -12.315 6.983 -2.948 1.00 86.44 93 PRO A O 1
ATOM 717 N N . LEU A 1 94 ? -10.659 6.518 -4.400 1.00 85.12 94 LEU A N 1
ATOM 718 C CA . LEU A 1 94 ? -10.049 5.449 -3.611 1.00 85.12 94 LEU A CA 1
ATOM 719 C C . LEU A 1 94 ? -9.365 6.014 -2.360 1.00 85.12 94 LEU A C 1
ATOM 721 O O . LEU A 1 94 ? -9.586 5.518 -1.255 1.00 85.12 94 LEU A O 1
ATOM 725 N N . GLY A 1 95 ? -8.576 7.081 -2.523 1.00 86.69 95 GLY A N 1
ATOM 726 C CA . GLY A 1 95 ? -7.876 7.732 -1.415 1.00 86.69 95 GLY A CA 1
ATOM 727 C C . GLY A 1 95 ? -8.835 8.218 -0.326 1.00 86.69 95 GLY A C 1
ATOM 728 O O . GLY A 1 95 ? -8.615 7.951 0.857 1.00 86.69 95 GLY A O 1
ATOM 729 N N . LEU A 1 96 ? -9.949 8.851 -0.712 1.00 89.69 96 LEU A N 1
ATOM 730 C CA . LEU A 1 96 ? -10.967 9.324 0.232 1.00 89.69 96 LEU A CA 1
ATOM 731 C C . LEU A 1 96 ? -11.660 8.177 0.979 1.00 89.69 96 LEU A C 1
ATOM 733 O O . LEU A 1 96 ? -11.898 8.297 2.184 1.00 89.69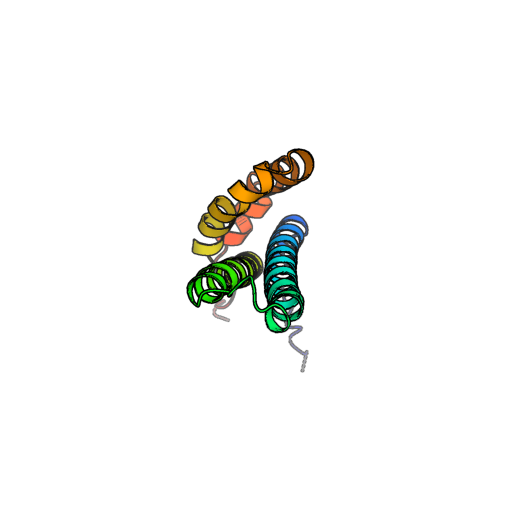 96 LEU A O 1
ATOM 737 N N . GLN A 1 97 ? -11.964 7.068 0.298 1.00 90.31 97 GLN A N 1
ATOM 738 C CA . GLN A 1 97 ? -12.567 5.891 0.929 1.00 90.31 97 GLN A CA 1
ATOM 739 C C . GLN A 1 97 ? -11.626 5.277 1.972 1.00 90.31 97 GLN A C 1
ATOM 741 O O . GLN A 1 97 ? -12.037 5.056 3.114 1.00 90.31 97 GLN A O 1
ATOM 746 N N . ILE A 1 98 ? -10.356 5.065 1.615 1.00 90.31 98 ILE A N 1
ATOM 747 C CA . ILE A 1 98 ? -9.338 4.515 2.522 1.00 90.31 98 ILE A CA 1
ATOM 748 C C . ILE A 1 98 ? -9.164 5.430 3.731 1.00 90.31 98 ILE A C 1
ATOM 750 O O . ILE A 1 98 ? -9.223 4.974 4.872 1.00 90.31 98 ILE A O 1
ATOM 754 N N . TRP A 1 99 ? -9.043 6.738 3.508 1.00 91.12 99 TRP A N 1
ATOM 755 C CA . TRP A 1 99 ? -8.928 7.711 4.592 1.00 91.12 99 TRP A CA 1
ATOM 756 C C . TRP A 1 99 ? -10.144 7.745 5.515 1.00 91.12 99 TRP A C 1
ATOM 758 O O . TRP A 1 99 ? -9.979 7.928 6.723 1.00 91.12 99 TRP A O 1
ATOM 768 N N . ARG A 1 100 ? -11.357 7.568 4.983 1.00 92.50 100 ARG A N 1
ATOM 769 C CA . ARG A 1 100 ? -12.575 7.490 5.799 1.00 92.50 100 ARG A CA 1
ATOM 770 C C . ARG A 1 100 ? -12.536 6.271 6.718 1.00 92.50 100 ARG A C 1
ATOM 772 O O . ARG A 1 100 ? -12.796 6.414 7.911 1.00 92.50 100 ARG A O 1
ATOM 779 N N . ILE A 1 101 ? -12.146 5.110 6.192 1.00 92.31 101 ILE A N 1
ATOM 780 C CA . ILE A 1 101 ? -12.004 3.882 6.984 1.00 92.31 101 ILE A CA 1
ATOM 781 C C . ILE A 1 101 ? -10.914 4.062 8.043 1.00 92.31 101 ILE A C 1
ATOM 783 O O . ILE A 1 101 ? -11.153 3.786 9.214 1.00 92.31 101 ILE A O 1
ATOM 787 N N . MET A 1 102 ? -9.756 4.614 7.675 1.00 91.69 102 MET A N 1
ATOM 788 C CA . MET A 1 102 ? -8.651 4.847 8.610 1.00 91.69 102 MET A CA 1
ATOM 789 C C . MET A 1 102 ? -8.995 5.825 9.743 1.00 91.69 102 MET A C 1
ATOM 791 O O . MET A 1 102 ? -8.404 5.767 10.822 1.00 91.69 102 MET A O 1
ATOM 795 N N . ARG A 1 103 ? -9.944 6.744 9.522 1.00 92.38 103 ARG A N 1
ATOM 796 C CA . ARG A 1 103 ? -10.436 7.660 10.562 1.00 92.38 103 ARG A CA 1
ATOM 797 C C . ARG A 1 103 ? -11.470 7.033 11.497 1.00 92.38 103 ARG A C 1
ATOM 799 O O . ARG A 1 103 ? -11.697 7.609 12.563 1.00 92.38 103 ARG A O 1
ATOM 806 N N . SER A 1 104 ? -12.068 5.899 11.129 1.00 91.25 104 SER A N 1
ATOM 807 C CA . SER A 1 104 ? -13.075 5.219 11.948 1.00 91.25 104 SER A CA 1
ATOM 808 C C . SER A 1 104 ? -12.509 4.777 13.303 1.00 91.25 104 SER A C 1
ATOM 810 O O . SER A 1 104 ? -11.321 4.473 13.439 1.00 91.25 104 SER A O 1
ATOM 812 N N . SER A 1 105 ? -13.369 4.745 14.321 1.00 90.56 105 SER A N 1
ATOM 813 C CA . SER A 1 105 ? -13.019 4.235 15.651 1.00 90.56 105 SER A CA 1
ATOM 814 C C . SER A 1 105 ? -12.653 2.752 15.610 1.00 90.56 105 SER A C 1
ATOM 816 O O . SER A 1 105 ? -11.726 2.341 16.298 1.00 90.56 105 SER A O 1
ATOM 818 N N . GLU A 1 106 ? -13.318 1.970 14.759 1.00 89.44 106 GLU A N 1
ATOM 819 C CA . GLU A 1 106 ? -13.050 0.544 14.574 1.00 89.44 106 GLU A CA 1
ATOM 820 C C . GLU A 1 106 ? -11.628 0.286 14.064 1.00 89.44 106 GLU A C 1
ATOM 822 O O . GLU A 1 106 ? -10.913 -0.547 14.624 1.00 89.44 106 GLU A O 1
ATOM 827 N N . TYR A 1 107 ? -11.183 1.051 13.061 1.00 89.44 107 TYR A N 1
ATOM 828 C CA . TYR A 1 107 ? -9.816 0.949 12.556 1.00 89.44 107 TYR A CA 1
ATOM 829 C C . TYR A 1 107 ? -8.793 1.308 13.632 1.00 89.44 107 TYR A C 1
ATOM 831 O O . TYR A 1 107 ? -7.816 0.589 13.800 1.00 89.44 107 TYR A O 1
ATOM 839 N N . LYS A 1 108 ? -9.013 2.386 14.396 1.00 90.38 108 LYS A N 1
ATOM 840 C CA . LYS A 1 108 ? -8.091 2.795 15.471 1.00 90.38 108 LYS A CA 1
ATOM 841 C C . LYS A 1 108 ? -8.017 1.749 16.586 1.00 90.38 108 LYS A C 1
ATOM 843 O O . LYS A 1 108 ? -6.918 1.359 16.970 1.00 90.38 108 LYS A O 1
ATOM 848 N N . ALA A 1 109 ? -9.170 1.243 17.021 1.00 90.06 109 ALA A N 1
ATOM 849 C CA . ALA A 1 109 ? -9.274 0.243 18.079 1.00 90.06 109 ALA A CA 1
ATOM 850 C C . ALA A 1 109 ? -8.575 -1.077 17.720 1.00 90.06 109 ALA A C 1
ATOM 852 O O . ALA A 1 109 ? -8.111 -1.783 18.612 1.00 90.06 109 ALA A O 1
ATOM 853 N N . HIS A 1 110 ? -8.465 -1.416 16.430 1.00 88.94 110 HIS A N 1
ATOM 854 C CA . HIS A 1 110 ? -7.744 -2.610 15.978 1.00 88.94 110 HIS A CA 1
ATOM 855 C C . HIS A 1 110 ? -6.254 -2.599 16.356 1.00 88.94 110 HIS A C 1
ATOM 857 O O . HIS A 1 110 ? -5.700 -3.658 16.623 1.00 88.94 110 HIS A O 1
ATOM 863 N N . PHE A 1 111 ? -5.627 -1.422 16.441 1.00 88.88 111 PHE A N 1
ATOM 864 C CA . PHE A 1 111 ? -4.204 -1.277 16.793 1.00 88.88 111 PHE A CA 1
ATOM 865 C C . PHE A 1 111 ? -3.946 -1.067 18.289 1.00 88.88 111 PHE A C 1
ATOM 867 O O . PHE A 1 111 ? -2.800 -1.093 18.726 1.00 88.88 111 PHE A O 1
ATOM 874 N N . GLU A 1 112 ? -4.998 -0.800 19.062 1.00 84.00 112 GLU A N 1
ATOM 875 C CA . GLU A 1 112 ? -4.921 -0.486 20.495 1.00 84.00 112 GLU A CA 1
ATOM 876 C C . GLU A 1 112 ? -5.293 -1.695 21.371 1.00 84.00 112 GLU A C 1
ATOM 878 O O . GLU A 1 112 ? -5.083 -1.674 22.583 1.00 84.00 112 GLU A O 1
ATOM 883 N N . ARG A 1 113 ? -5.834 -2.770 20.780 1.00 65.44 113 ARG A N 1
ATOM 884 C CA . ARG A 1 113 ? -6.183 -3.993 21.513 1.00 65.44 113 ARG A CA 1
ATOM 885 C C . ARG A 1 113 ? -4.914 -4.762 21.908 1.00 65.44 113 ARG A C 1
ATOM 887 O O . ARG A 1 113 ? -4.146 -5.133 21.022 1.00 65.44 113 ARG A O 1
ATOM 894 N N . PRO A 1 114 ? -4.715 -5.080 23.201 1.00 57.78 114 PRO A N 1
ATOM 895 C CA . PRO A 1 114 ? -3.700 -6.045 23.609 1.00 57.78 114 PRO A CA 1
ATOM 896 C C . PRO A 1 114 ? -3.965 -7.402 22.935 1.00 57.78 114 PRO A C 1
ATOM 898 O O . PRO A 1 114 ? -5.137 -7.729 22.696 1.00 57.78 114 PRO A O 1
ATOM 901 N N . PRO A 1 115 ? -2.931 -8.225 22.673 1.00 53.94 115 PRO A N 1
ATOM 902 C CA . PRO A 1 115 ? -3.141 -9.630 22.350 1.00 53.94 115 PRO A CA 1
ATOM 903 C C . PRO A 1 115 ? -3.955 -10.240 23.494 1.00 53.94 115 PRO A C 1
ATOM 905 O O . PRO A 1 115 ? -3.496 -10.278 24.633 1.00 53.94 115 PRO A O 1
ATOM 908 N N . GLN A 1 116 ? -5.195 -10.651 23.232 1.00 56.72 116 GLN A N 1
ATOM 909 C CA . GLN A 1 116 ? -5.979 -11.395 24.215 1.00 56.72 116 GLN A CA 1
ATOM 910 C C . GLN A 1 116 ? -5.443 -12.826 24.268 1.00 56.72 116 GLN A C 1
ATOM 912 O O . GLN A 1 116 ? -6.067 -13.727 23.728 1.00 56.72 116 GLN A O 1
ATOM 917 N N . ASP A 1 117 ? -4.285 -13.011 24.898 1.00 56.44 117 ASP A N 1
ATOM 918 C CA . ASP A 1 117 ? -3.858 -14.307 25.418 1.00 56.44 117 ASP A CA 1
ATOM 919 C C . ASP A 1 117 ? -3.014 -14.109 26.678 1.00 56.44 117 ASP A C 1
ATOM 921 O O . ASP A 1 117 ? -1.799 -13.927 26.649 1.00 56.44 117 ASP A O 1
ATOM 925 N N . SER A 1 118 ? -3.726 -14.027 27.800 1.00 48.56 118 SER A N 1
ATOM 926 C CA . SER A 1 118 ? -3.295 -14.399 29.156 1.00 48.56 118 SER A CA 1
ATOM 927 C C . SER A 1 118 ? -4.446 -14.084 30.117 1.00 48.56 118 SER A C 1
ATOM 929 O O . SER A 1 118 ? -4.399 -13.149 30.913 1.00 48.56 118 SER A O 1
ATOM 931 N N . ARG A 1 119 ? -5.538 -14.859 30.032 1.00 43.19 119 ARG A N 1
ATOM 932 C CA . ARG A 1 119 ? -6.385 -15.037 31.219 1.00 43.19 119 ARG A CA 1
ATOM 933 C C . ARG A 1 119 ? -5.678 -16.055 32.119 1.00 43.19 119 ARG A C 1
ATOM 935 O O . ARG A 1 119 ? -5.442 -17.162 31.640 1.00 43.19 119 ARG A O 1
ATOM 942 N N . PRO A 1 120 ? -5.347 -15.721 33.378 1.00 51.62 120 PRO A N 1
ATOM 943 C CA . PRO A 1 120 ? -5.054 -16.738 34.374 1.00 51.62 120 PRO A CA 1
ATOM 944 C C . PRO A 1 120 ? -6.373 -17.459 34.673 1.00 51.62 120 PRO A C 1
ATOM 946 O O . PRO A 1 120 ? -7.360 -16.821 35.048 1.00 51.62 120 PRO A O 1
ATOM 949 N N . GLY A 1 121 ? -6.406 -18.760 34.407 1.00 42.47 121 GLY A N 1
ATOM 950 C CA . GLY A 1 121 ? -7.445 -19.681 34.856 1.00 42.47 121 GLY A CA 1
ATOM 951 C C . GLY A 1 121 ? -6.800 -20.714 35.752 1.00 42.47 121 GLY A C 1
ATOM 952 O O . GLY A 1 121 ? -5.760 -21.254 35.314 1.00 42.47 121 GLY A O 1
#

Sequence (121 aa):
MMSAETTTRRPPEGVALIARTHWLTSGVILFCVGLLHVILRSSSVFTLTSNTYIYGGGLSFLYAATGFMVWTGTPPGRFFSYACSLLYLARPPLGLQIWRIMRSSEYKAHFERPPQDSRPG

Mean predicted aligned error: 8.37 Å

Secondary structure (DSSP, 8-state):
---------PPPHHHHHHHHHHHHHHHHHHHHHHHHHHHHTT-SS-PPPHHHHHHHHHHHHHHHHHHHHHHHT-HHHHHHHHHHHHHHTTSHHHHHHHHHHHHSHHHHHHHH---------

Solvent-accessible surface area (backbone atoms only — not comparable to full-atom values): 6849 Å² total; per-residue (Å²): 139,80,81,81,78,80,73,74,76,73,60,55,71,64,40,45,50,51,17,50,49,27,39,50,50,17,50,51,43,48,49,51,53,51,49,50,48,65,62,33,74,78,41,96,87,51,81,86,52,72,62,56,54,51,54,46,48,50,50,20,49,51,28,38,53,28,15,49,26,40,57,72,24,40,61,66,17,60,57,47,44,54,64,59,44,58,66,35,51,83,42,57,76,60,23,53,52,53,52,52,44,63,68,33,68,69,46,51,50,49,40,68,57,71,82,93,80,79,79,91,126

pLDDT: mean 83.87, std 15.11, range [37.12, 96.25]

Radius of gyration: 18.69 Å; Cα contacts (8 Å, |Δi|>4): 99; chains: 1; bounding box: 34×44×61 Å

Foldseek 3Di:
DDDDPPPPPFADPLLLVLLVVLLVVLVVLVVVLVVCCVVCVPPPPDDDDPVSCVVSVVSSVLSNVLSVCSRQLAQVSLVSSVVNLVVVVVPVVRSVSNVVSSPDPSSVVSNVDDPPPDDDD

Nearest PDB structures (foldseek):
  4w4k-assembly2_C  TM=4.027E-01  e=9.334E+00  Mycobacterium tuberculosis str. Erdman = ATCC 35801
  4w4k-assembly1_A  TM=3.769E-01  e=7.537E+00  Mycobacterium tuberculosis str. Erdman = ATCC 35801